Protein AF-H2Y756-F1 (afdb_monomer_lite)

InterPro domains:
  IPR029045 ClpP/crotonase-like domain superfamily [SSF52096] (25-94)
  IPR045004 Enoyl-CoA hydratase/isomerase domain [PF16113] (36-93)
  IPR051053 Enoyl-CoA hydratase/isomerase and chromodomain-containing protein [PTHR43684] (32-90)

Sequence (106 aa):
MIHPEGFKGFSSNRVESVLHELPGGSVDLKLADETAHILLNNPSKKNAVTGAMMLELRRCVMEISKWEGKAVVLSGAGGTFCAGSDLNAVRKFGDPQEGLHVCMYM

Organism: Ciona savignyi (NCBI:txid51511)

Secondary structure (DSSP, 8-state):
---GGGSTT--HHHHHHHHHTS---EEEEEEETTEEEEEEE-GGGTT-B-HHHHHHHHHHHHHHTTS--SEEEEEEGGG----SB-HHHHHHT-SHHHHHHHHHH-

Foldseek 3Di:
DPQQVPDPPADLVVLLVLLVVWDAWEWDWDDDDQEIEIEQGHVVQLSAQGSRHLVRVVVNVVVVVPDRHDYYHQAYPPPHRYPYHDVVSCVSQVDPVSVVSSVNND

pLDDT: mean 91.79, std 10.58, range [50.94, 98.88]

Structure (mmCIF, N/CA/C/O backbone):
data_AF-H2Y756-F1
#
_entry.id   AF-H2Y756-F1
#
loop_
_atom_site.gro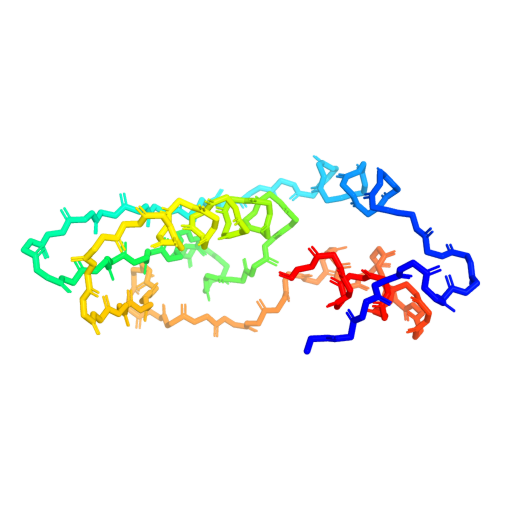up_PDB
_atom_site.id
_atom_site.type_symbol
_atom_site.label_atom_id
_atom_site.label_alt_id
_atom_site.label_comp_id
_atom_site.label_asym_id
_atom_site.label_entity_id
_atom_site.label_seq_id
_atom_site.pdbx_PDB_ins_code
_atom_site.Cartn_x
_atom_site.Cartn_y
_atom_site.Cartn_z
_atom_site.occupancy
_atom_site.B_iso_or_equiv
_atom_site.auth_seq_id
_atom_site.auth_comp_id
_atom_site.auth_asym_id
_atom_site.auth_atom_id
_atom_site.pdbx_PDB_model_num
ATOM 1 N N . MET A 1 1 ? -0.293 -18.522 8.060 1.00 50.94 1 MET A N 1
ATOM 2 C CA . MET A 1 1 ? 0.735 -17.595 7.547 1.00 50.94 1 MET A CA 1
ATOM 3 C C . MET A 1 1 ? 1.877 -18.453 7.031 1.00 50.94 1 MET A C 1
ATOM 5 O O . MET A 1 1 ? 2.291 -19.352 7.751 1.00 50.94 1 MET A O 1
ATOM 9 N N . ILE A 1 2 ? 2.291 -18.292 5.774 1.00 56.06 2 ILE A N 1
ATOM 10 C CA . ILE A 1 2 ? 3.453 -19.019 5.244 1.00 56.06 2 ILE A CA 1
ATOM 11 C C . ILE A 1 2 ? 4.677 -18.409 5.930 1.00 56.06 2 ILE A C 1
ATOM 13 O O . ILE A 1 2 ? 4.898 -17.211 5.802 1.00 56.06 2 ILE A O 1
ATOM 17 N N . HIS A 1 3 ? 5.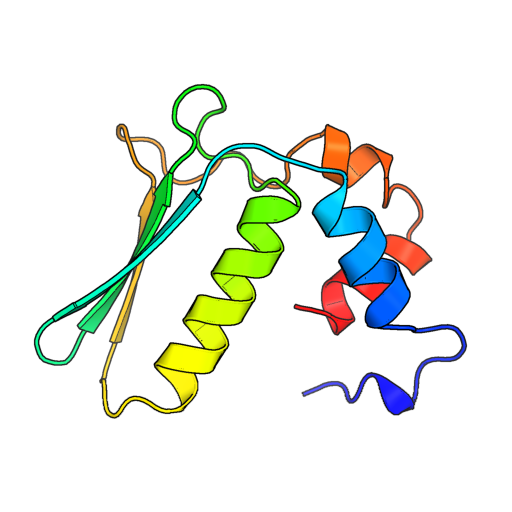419 -19.194 6.711 1.00 55.62 3 HIS A N 1
ATOM 18 C CA . HIS A 1 3 ? 6.635 -18.704 7.358 1.00 55.62 3 HIS A CA 1
ATOM 19 C C . HIS A 1 3 ? 7.751 -18.569 6.303 1.00 55.62 3 HIS A C 1
ATOM 21 O O . HIS A 1 3 ? 8.116 -19.583 5.700 1.00 55.62 3 HIS A O 1
ATOM 27 N N . PRO A 1 4 ? 8.302 -17.360 6.068 1.00 60.91 4 PRO A N 1
ATOM 28 C CA . PRO A 1 4 ? 9.283 -17.114 5.001 1.00 60.91 4 PRO A CA 1
ATOM 29 C C . PRO A 1 4 ? 10.592 -17.893 5.182 1.00 60.91 4 PRO A C 1
ATOM 31 O O . PRO A 1 4 ? 11.261 -18.237 4.212 1.00 60.91 4 PRO A O 1
ATOM 34 N N . GLU A 1 5 ? 10.915 -18.216 6.437 1.00 59.41 5 GLU A N 1
ATOM 35 C CA . GLU A 1 5 ? 12.122 -18.916 6.901 1.00 59.41 5 GLU A CA 1
ATOM 36 C C . GLU A 1 5 ? 12.348 -20.280 6.207 1.00 59.41 5 GLU A C 1
ATOM 38 O O . GLU A 1 5 ? 13.460 -20.800 6.190 1.00 59.41 5 GLU A O 1
ATOM 43 N N . GLY A 1 6 ? 11.289 -20.886 5.648 1.00 58.34 6 GLY A N 1
ATOM 44 C CA . GLY A 1 6 ? 11.341 -22.188 4.975 1.00 58.34 6 GLY A CA 1
ATOM 45 C C . GLY A 1 6 ? 11.668 -22.135 3.478 1.00 58.34 6 GLY A C 1
ATOM 46 O O . GLY A 1 6 ? 11.873 -23.188 2.871 1.00 58.34 6 GLY A O 1
ATOM 47 N N . PHE A 1 7 ? 11.713 -20.947 2.862 1.00 66.06 7 PHE A N 1
ATOM 48 C CA . PHE A 1 7 ? 11.966 -20.801 1.428 1.00 66.06 7 PHE A CA 1
ATOM 49 C C . PHE A 1 7 ? 13.433 -20.495 1.132 1.00 66.06 7 PHE A C 1
ATOM 51 O O . PHE A 1 7 ? 13.984 -19.451 1.482 1.00 66.06 7 PHE A O 1
ATOM 58 N N . LYS A 1 8 ? 14.079 -21.434 0.439 1.00 69.62 8 LYS A N 1
ATOM 59 C CA . LYS A 1 8 ? 15.485 -21.337 0.050 1.00 69.62 8 LYS A CA 1
ATOM 60 C C . LYS A 1 8 ? 15.717 -20.098 -0.826 1.00 69.62 8 LYS A C 1
ATOM 62 O O . LYS A 1 8 ? 15.210 -20.040 -1.939 1.00 69.62 8 LYS A O 1
ATOM 67 N N . GLY A 1 9 ? 16.541 -19.164 -0.347 1.00 71.06 9 GLY A N 1
ATOM 68 C CA . GLY A 1 9 ? 16.951 -17.965 -1.093 1.00 71.06 9 GLY A CA 1
ATOM 69 C C . GLY A 1 9 ? 16.186 -16.683 -0.750 1.00 71.06 9 GLY A C 1
ATOM 70 O O . GLY A 1 9 ? 16.568 -15.620 -1.240 1.00 71.06 9 GLY A O 1
ATOM 71 N N . PHE A 1 10 ? 15.173 -16.753 0.120 1.00 78.94 10 PHE A N 1
ATOM 72 C CA . PHE A 1 10 ? 14.465 -15.566 0.588 1.00 78.94 10 PHE A CA 1
ATOM 73 C C . PHE A 1 10 ? 15.350 -14.700 1.502 1.00 78.94 10 PHE A C 1
ATOM 75 O O . PHE A 1 10 ? 16.049 -15.202 2.382 1.00 78.94 10 PHE A O 1
ATOM 82 N N . SER A 1 11 ? 15.305 -13.381 1.301 1.00 81.94 11 SER A N 1
ATOM 83 C CA . SER A 1 11 ? 15.956 -12.391 2.163 1.00 81.94 11 SER A CA 1
ATOM 84 C C . SER A 1 11 ? 15.137 -11.103 2.195 1.00 81.94 11 SER A C 1
ATOM 86 O O . SER A 1 11 ? 15.102 -10.365 1.207 1.00 81.94 11 SER A O 1
ATOM 88 N N . SER A 1 12 ? 14.518 -10.805 3.343 1.00 83.56 12 SER A N 1
ATOM 89 C CA . SER A 1 12 ? 13.758 -9.563 3.553 1.00 83.56 12 SER A CA 1
ATOM 90 C C . SER A 1 12 ? 14.607 -8.320 3.279 1.00 83.56 12 SER A C 1
ATOM 92 O O . SER A 1 12 ? 14.150 -7.408 2.600 1.00 83.56 12 SER A O 1
ATOM 94 N N . ASN A 1 13 ? 15.873 -8.324 3.711 1.00 87.81 13 ASN A N 1
ATOM 95 C CA . ASN A 1 13 ? 16.793 -7.197 3.520 1.00 87.81 13 ASN A CA 1
ATOM 96 C C . ASN A 1 13 ? 17.006 -6.867 2.035 1.00 87.81 13 ASN A C 1
ATOM 98 O O . ASN A 1 13 ? 17.148 -5.703 1.665 1.00 87.81 13 ASN A O 1
ATOM 102 N N . ARG A 1 14 ? 17.030 -7.889 1.167 1.00 87.94 14 ARG A N 1
ATOM 103 C CA . ARG A 1 14 ? 17.168 -7.680 -0.277 1.00 87.94 14 ARG A CA 1
ATOM 104 C C . ARG A 1 14 ? 15.915 -7.037 -0.862 1.00 87.94 14 ARG A C 1
ATOM 106 O O . ARG A 1 14 ? 16.042 -6.096 -1.640 1.00 87.94 14 ARG A O 1
ATOM 113 N N . VAL A 1 15 ? 14.731 -7.522 -0.483 1.00 91.88 15 VAL A N 1
ATOM 114 C CA . VAL A 1 15 ? 13.457 -6.942 -0.935 1.00 91.88 15 VAL A CA 1
ATOM 115 C C . VAL A 1 15 ? 13.365 -5.481 -0.494 1.00 91.88 15 VAL A C 1
ATOM 117 O O . VAL A 1 15 ? 13.145 -4.615 -1.335 1.00 91.88 15 VAL A O 1
ATOM 120 N N . GLU A 1 16 ? 13.636 -5.189 0.780 1.00 93.62 16 GLU A N 1
ATOM 121 C CA . GLU A 1 16 ? 13.648 -3.820 1.317 1.00 93.62 16 GLU A CA 1
ATOM 122 C C . GLU A 1 16 ? 14.590 -2.901 0.544 1.00 93.62 16 GLU A C 1
ATOM 124 O O . GLU A 1 16 ? 14.179 -1.824 0.112 1.00 93.62 16 GLU A O 1
ATOM 129 N N . SER A 1 17 ? 15.828 -3.346 0.303 1.00 93.06 17 SER A N 1
ATOM 130 C CA . SER A 1 17 ? 16.811 -2.575 -0.461 1.00 93.06 17 SER A CA 1
ATOM 131 C C . SER A 1 17 ? 16.295 -2.203 -1.852 1.00 93.06 17 SER A C 1
ATOM 133 O O . SER A 1 17 ? 16.470 -1.064 -2.275 1.00 93.06 17 SER A O 1
ATOM 135 N N . VAL A 1 18 ? 15.639 -3.129 -2.559 1.00 92.88 18 VAL A N 1
ATOM 136 C CA . VAL A 1 18 ? 15.081 -2.857 -3.894 1.00 92.88 18 VAL A CA 1
ATOM 137 C C . VAL A 1 18 ? 13.869 -1.926 -3.813 1.00 92.88 18 VAL A C 1
ATOM 139 O O . VAL A 1 18 ? 13.731 -1.029 -4.643 1.00 92.88 18 VAL A O 1
ATOM 142 N N . LEU A 1 19 ? 12.991 -2.099 -2.821 1.00 95.25 19 LEU A N 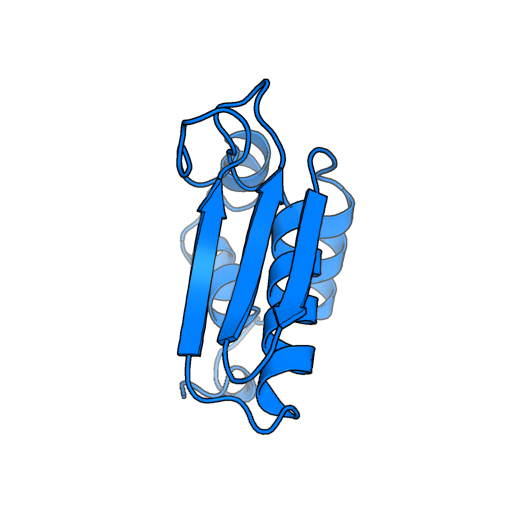1
ATOM 143 C CA . LEU A 1 19 ? 11.817 -1.238 -2.641 1.00 95.25 19 LEU A CA 1
ATOM 144 C C . LEU A 1 19 ? 12.208 0.214 -2.327 1.00 95.25 19 LEU A C 1
ATOM 146 O O . LEU A 1 19 ? 11.565 1.135 -2.832 1.00 95.25 19 LEU A O 1
ATOM 150 N N . HIS A 1 20 ? 13.289 0.428 -1.571 1.00 94.88 20 HIS A N 1
ATOM 151 C CA . HIS A 1 20 ? 13.831 1.762 -1.295 1.00 94.88 20 HIS A CA 1
ATOM 152 C C . HIS A 1 20 ? 14.327 2.500 -2.552 1.00 94.88 20 HIS A C 1
ATOM 154 O O . HIS A 1 20 ? 14.301 3.729 -2.582 1.00 94.88 20 HIS A O 1
ATOM 160 N N . GLU A 1 21 ? 14.723 1.785 -3.610 1.00 95.25 21 GLU A N 1
ATOM 161 C CA . GLU A 1 21 ? 15.124 2.380 -4.897 1.00 95.25 21 GLU A CA 1
ATOM 162 C C . GLU A 1 21 ? 13.934 2.833 -5.765 1.00 95.25 21 GLU A C 1
ATOM 164 O O . GLU A 1 21 ? 14.134 3.402 -6.840 1.00 95.25 21 GLU A O 1
ATOM 169 N N . LEU A 1 22 ? 12.694 2.562 -5.345 1.00 95.62 22 LEU A N 1
ATOM 170 C CA . LEU A 1 22 ? 11.479 2.763 -6.139 1.00 95.62 22 LEU A CA 1
ATOM 171 C C . LEU A 1 22 ? 10.568 3.828 -5.496 1.00 95.62 22 LEU A C 1
ATOM 173 O O . LEU A 1 22 ? 9.564 3.479 -4.864 1.00 95.62 22 LEU A O 1
ATOM 177 N N . PRO A 1 23 ? 10.894 5.127 -5.653 1.00 96.25 23 PRO A N 1
ATOM 178 C CA . PRO A 1 23 ? 10.210 6.218 -4.965 1.00 96.25 23 PRO A CA 1
ATOM 179 C C . PRO A 1 23 ? 8.841 6.558 -5.571 1.00 96.25 23 PRO A C 1
ATOM 181 O O . PRO A 1 23 ? 8.496 6.159 -6.687 1.00 96.25 23 PRO A O 1
ATOM 184 N N . GLY A 1 24 ? 8.105 7.412 -4.857 1.00 97.12 24 GLY A N 1
ATOM 185 C CA . GLY A 1 24 ? 6.919 8.113 -5.348 1.00 97.12 24 GLY A CA 1
ATOM 186 C C . GLY A 1 24 ? 5.639 7.712 -4.625 1.00 97.12 24 GLY A C 1
ATOM 187 O O . GLY A 1 24 ? 5.460 6.552 -4.274 1.00 97.12 24 GLY A O 1
ATOM 188 N N . GLY A 1 25 ? 4.737 8.678 -4.455 1.00 97.88 25 GLY A N 1
ATOM 189 C CA . GLY A 1 25 ? 3.515 8.502 -3.673 1.00 97.88 25 GLY A CA 1
ATOM 190 C C . GLY A 1 25 ? 3.758 8.376 -2.168 1.00 97.88 25 GLY A C 1
ATOM 191 O O . GLY A 1 25 ? 4.903 8.392 -1.718 1.00 97.88 25 GLY A O 1
ATOM 192 N N . SER A 1 26 ? 2.667 8.251 -1.416 1.00 98.50 26 SER A N 1
ATOM 193 C CA . SER A 1 26 ? 2.660 7.943 0.016 1.00 98.50 26 SER A CA 1
ATOM 194 C C . SER A 1 26 ? 1.472 7.053 0.393 1.00 98.50 26 SER A C 1
ATOM 196 O O . SER A 1 26 ? 0.534 6.860 -0.392 1.00 98.50 26 SER A O 1
ATOM 198 N N . VAL A 1 27 ? 1.519 6.494 1.598 1.00 98.75 27 VAL A N 1
ATOM 199 C CA . VAL A 1 27 ? 0.433 5.777 2.260 1.00 98.75 27 VAL A CA 1
ATOM 200 C C . VAL A 1 27 ? 0.178 6.422 3.616 1.00 98.75 27 VAL A C 1
ATOM 202 O O . VAL A 1 27 ? 0.977 6.303 4.546 1.00 98.75 27 VAL A O 1
ATOM 205 N N . ASP A 1 28 ? -0.969 7.084 3.733 1.00 98.50 28 ASP A N 1
ATOM 206 C CA . ASP A 1 28 ? -1.344 7.798 4.948 1.00 98.50 28 ASP A CA 1
ATOM 207 C C . ASP A 1 28 ? -2.213 6.893 5.834 1.00 98.50 28 ASP A C 1
ATOM 209 O O . ASP A 1 28 ? -3.156 6.262 5.350 1.00 98.50 28 ASP A O 1
ATOM 213 N N . LEU A 1 29 ? -1.921 6.846 7.137 1.00 98.62 29 LEU A N 1
ATOM 214 C CA . LEU A 1 29 ? -2.723 6.139 8.139 1.00 98.62 29 LEU A CA 1
ATOM 215 C C . LEU A 1 29 ? -3.396 7.143 9.074 1.00 98.62 29 LEU A C 1
ATOM 217 O O . LEU A 1 29 ? -2.731 7.971 9.694 1.00 98.6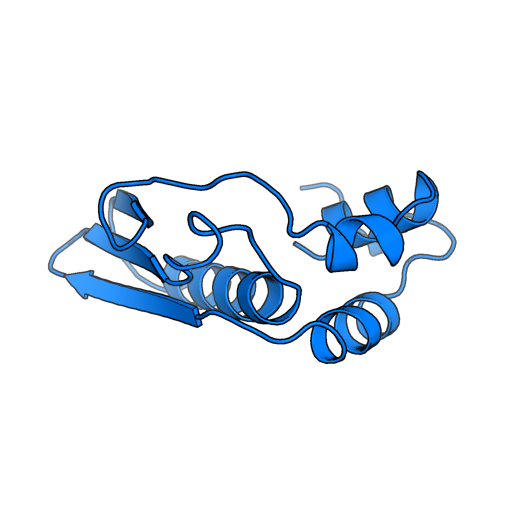2 29 LEU A O 1
ATOM 221 N N . LYS A 1 30 ? -4.715 7.024 9.224 1.00 98.31 30 LYS A N 1
ATOM 222 C CA . LYS A 1 30 ? -5.497 7.743 10.231 1.00 98.31 30 LYS A CA 1
ATOM 223 C C . LYS A 1 30 ? -6.324 6.758 11.048 1.00 98.31 30 LYS A C 1
ATOM 225 O O . LYS A 1 30 ? -7.210 6.103 10.509 1.00 98.31 30 LYS A O 1
ATOM 230 N N . LEU A 1 31 ? -6.078 6.700 12.350 1.00 97.62 31 LEU A N 1
ATOM 231 C CA . LEU A 1 31 ? -6.919 5.965 13.296 1.00 97.62 31 LEU A CA 1
ATOM 232 C C . LEU A 1 31 ? -8.056 6.886 13.762 1.00 97.62 31 LEU A C 1
ATOM 234 O O . LEU A 1 31 ? -7.790 7.991 14.237 1.00 97.62 31 LEU A O 1
ATOM 238 N N . ALA A 1 32 ? -9.310 6.472 13.577 1.00 94.00 32 ALA A N 1
ATOM 239 C CA . ALA A 1 32 ? -10.489 7.237 13.977 1.00 94.00 32 ALA A CA 1
ATOM 240 C C . ALA A 1 32 ? -11.552 6.301 14.566 1.00 94.00 32 ALA A C 1
ATOM 242 O O . ALA A 1 32 ? -12.006 5.371 13.901 1.00 94.00 32 ALA A O 1
ATOM 243 N N . ASP A 1 33 ? -11.953 6.556 15.811 1.00 91.00 33 ASP A N 1
ATOM 244 C CA . ASP A 1 33 ? -12.873 5.702 16.568 1.00 91.00 33 ASP A CA 1
ATOM 245 C C . ASP A 1 33 ? -12.414 4.232 16.560 1.00 91.00 33 ASP A C 1
ATOM 247 O O . ASP A 1 33 ? -11.322 3.923 17.026 1.00 91.00 33 ASP A O 1
ATOM 251 N N . GLU A 1 34 ? -13.222 3.330 15.999 1.00 96.50 34 GLU A N 1
ATOM 252 C CA . GLU A 1 34 ? -12.917 1.902 15.853 1.00 96.50 34 GLU A CA 1
ATOM 253 C C . GLU A 1 34 ? -12.506 1.531 14.412 1.00 96.50 34 GLU A C 1
ATOM 255 O O . GLU A 1 34 ? -12.441 0.349 14.070 1.00 96.50 34 GLU A O 1
ATOM 260 N N . THR A 1 35 ? -12.235 2.521 13.548 1.00 98.19 35 THR A N 1
ATOM 261 C CA . THR A 1 35 ? -11.841 2.317 12.141 1.00 98.19 35 THR A CA 1
ATOM 262 C C . THR A 1 35 ? -10.478 2.938 11.797 1.00 98.19 35 THR A C 1
ATOM 264 O O . THR A 1 35 ? -10.236 4.128 11.988 1.00 98.19 35 THR A O 1
ATOM 267 N N . ALA A 1 36 ? -9.569 2.137 11.237 1.00 98.50 36 ALA A N 1
ATOM 268 C CA . ALA A 1 36 ? -8.332 2.628 10.634 1.00 98.50 36 ALA A CA 1
ATOM 269 C C . ALA A 1 36 ? -8.576 2.983 9.166 1.00 98.50 36 ALA A C 1
ATOM 271 O O . ALA A 1 36 ? -9.083 2.170 8.398 1.00 98.50 36 ALA A O 1
ATOM 272 N N . HIS A 1 37 ? -8.174 4.175 8.752 1.00 98.56 37 HIS A N 1
ATOM 273 C CA . HIS A 1 37 ? -8.242 4.626 7.370 1.00 98.56 37 HIS A CA 1
ATOM 274 C C . HIS A 1 37 ? -6.839 4.636 6.772 1.00 98.56 37 HIS A C 1
ATOM 276 O O . HIS A 1 37 ? -5.985 5.402 7.215 1.00 98.56 37 HIS A O 1
ATOM 282 N N . ILE A 1 38 ? -6.622 3.803 5.759 1.00 98.69 38 ILE A N 1
ATOM 283 C CA . ILE A 1 38 ? -5.422 3.814 4.926 1.00 98.69 38 ILE A CA 1
ATOM 284 C C . ILE A 1 38 ? -5.767 4.515 3.610 1.00 98.69 38 ILE A C 1
ATOM 286 O O . ILE A 1 38 ? -6.708 4.120 2.911 1.00 98.69 38 ILE A O 1
ATOM 290 N N . LEU A 1 39 ? -5.000 5.543 3.257 1.00 98.75 39 LEU A N 1
ATOM 291 C CA . LEU A 1 39 ? -5.128 6.269 1.997 1.00 98.75 39 LEU A CA 1
ATOM 292 C C . LEU A 1 39 ? -3.895 6.025 1.125 1.00 98.75 39 LEU A C 1
ATOM 294 O O . LEU A 1 39 ? -2.787 6.402 1.491 1.00 98.75 39 LEU A O 1
ATOM 298 N N . LEU A 1 40 ? -4.093 5.435 -0.053 1.00 98.88 40 LEU A N 1
ATOM 299 C CA . LEU A 1 40 ? -3.078 5.369 -1.102 1.00 98.88 40 LEU A CA 1
ATOM 300 C C . LEU A 1 40 ? -3.031 6.714 -1.831 1.00 98.88 40 LEU A C 1
ATOM 302 O O . LEU A 1 40 ? -4.031 7.129 -2.423 1.00 98.88 40 LEU A O 1
ATOM 306 N N . ASN A 1 41 ? -1.883 7.384 -1.816 1.00 98.62 41 ASN A N 1
ATOM 307 C CA . ASN A 1 41 ? -1.749 8.745 -2.318 1.00 98.62 41 ASN A CA 1
ATOM 308 C C . ASN A 1 41 ? -0.665 8.841 -3.399 1.00 98.62 41 ASN A C 1
ATOM 310 O O . ASN A 1 41 ? 0.499 9.137 -3.145 1.00 98.62 41 ASN A O 1
ATOM 314 N N . ASN A 1 42 ? -1.062 8.569 -4.640 1.00 98.31 42 ASN A N 1
ATOM 315 C CA . ASN A 1 42 ? -0.254 8.789 -5.837 1.00 98.31 42 ASN A CA 1
ATOM 316 C C . ASN A 1 42 ? -1.162 9.096 -7.051 1.00 98.31 42 ASN A C 1
ATOM 318 O O . ASN A 1 42 ? -1.165 8.355 -8.044 1.00 98.31 42 ASN A O 1
ATOM 322 N N . PRO A 1 43 ? -1.992 10.157 -6.985 1.00 97.94 43 PRO A N 1
ATOM 323 C CA . PRO A 1 43 ? -3.072 10.384 -7.947 1.00 97.94 43 PRO A CA 1
ATOM 324 C C . PRO A 1 43 ? -2.573 10.588 -9.384 1.00 97.94 43 PRO A C 1
ATOM 326 O O . PRO A 1 43 ? -3.236 10.158 -10.327 1.00 97.94 43 PRO A O 1
ATOM 329 N N . SER A 1 44 ? -1.372 11.151 -9.569 1.00 97.25 44 SER A N 1
ATOM 330 C CA . SER A 1 44 ? -0.744 11.324 -10.892 1.00 97.25 44 SER A CA 1
ATOM 331 C C . SER A 1 44 ? -0.501 10.000 -11.626 1.00 97.25 44 SER A C 1
ATOM 333 O O . SER A 1 44 ? -0.448 9.976 -12.855 1.00 97.25 44 SER A O 1
ATOM 335 N N . LYS A 1 45 ? -0.410 8.888 -10.887 1.00 97.56 45 LYS A N 1
ATOM 336 C CA . LYS A 1 45 ? -0.286 7.522 -11.406 1.00 97.56 45 LYS A CA 1
ATOM 337 C C . LYS A 1 45 ? -1.486 6.643 -11.049 1.00 97.56 45 LYS A C 1
ATOM 339 O O . LYS A 1 45 ? -1.342 5.426 -10.957 1.00 97.56 45 LYS A O 1
ATOM 344 N N . LYS A 1 46 ? -2.671 7.229 -10.826 1.00 98.19 46 LYS A N 1
ATOM 345 C CA . LYS A 1 46 ? -3.889 6.485 -10.440 1.00 98.19 46 LYS A CA 1
ATOM 346 C C . LYS A 1 46 ? -3.667 5.585 -9.212 1.00 98.19 46 LYS A C 1
ATOM 348 O O . LYS A 1 46 ? -4.171 4.465 -9.150 1.00 98.19 46 LYS A O 1
ATOM 353 N N . ASN A 1 47 ? -2.875 6.073 -8.258 1.00 98.50 47 ASN A N 1
ATOM 354 C CA . ASN A 1 47 ? -2.489 5.377 -7.031 1.00 98.50 47 ASN A CA 1
ATOM 355 C C . ASN A 1 47 ? -1.759 4.042 -7.256 1.00 98.50 47 ASN A C 1
ATOM 357 O O . ASN A 1 47 ? -1.872 3.142 -6.431 1.00 98.50 47 ASN A O 1
ATOM 361 N N . ALA A 1 48 ? -1.012 3.902 -8.360 1.00 98.44 48 ALA A N 1
ATOM 362 C CA . ALA A 1 48 ? -0.135 2.750 -8.561 1.00 98.44 48 ALA A CA 1
ATOM 363 C C . ALA A 1 48 ? 0.886 2.632 -7.415 1.00 98.44 48 ALA A C 1
ATOM 365 O O . ALA A 1 48 ? 1.543 3.616 -7.057 1.00 98.44 48 ALA A O 1
ATOM 366 N N . VAL A 1 49 ? 1.009 1.425 -6.857 1.00 98.00 49 VAL A N 1
ATOM 367 C CA . VAL A 1 49 ? 1.802 1.149 -5.652 1.00 98.00 49 VAL A CA 1
ATOM 368 C C . VAL A 1 49 ? 3.279 1.035 -6.021 1.00 98.00 49 VAL A C 1
ATOM 370 O O . VAL A 1 49 ? 3.702 0.074 -6.668 1.00 98.00 49 VAL A O 1
ATOM 373 N N . THR A 1 50 ? 4.060 2.037 -5.624 1.00 97.69 50 THR A N 1
ATOM 374 C CA . THR A 1 50 ? 5.525 2.070 -5.753 1.00 97.69 50 THR A CA 1
ATOM 375 C C . THR A 1 50 ? 6.196 1.241 -4.653 1.00 97.69 50 THR A C 1
ATOM 377 O O . THR A 1 50 ? 5.533 0.793 -3.717 1.00 97.69 50 THR A O 1
ATOM 380 N N . GLY A 1 51 ? 7.519 1.058 -4.722 1.00 96.88 51 GLY A N 1
ATOM 381 C CA . GLY A 1 51 ? 8.243 0.375 -3.646 1.00 96.88 51 GLY A CA 1
ATOM 382 C C . GLY A 1 51 ? 8.204 1.148 -2.325 1.00 96.88 51 GLY A C 1
ATOM 383 O O . GLY A 1 51 ? 7.959 0.546 -1.282 1.00 96.88 51 GLY A O 1
ATOM 384 N N . ALA A 1 52 ? 8.313 2.479 -2.373 1.00 97.69 52 ALA A N 1
ATOM 385 C CA . ALA A 1 52 ? 8.115 3.337 -1.203 1.00 97.69 52 ALA A CA 1
ATOM 386 C C . ALA A 1 52 ? 6.732 3.124 -0.559 1.00 97.69 52 ALA A C 1
ATOM 388 O O . ALA A 1 52 ? 6.635 2.910 0.649 1.00 97.69 52 ALA A O 1
ATOM 389 N N . MET A 1 53 ? 5.669 3.077 -1.367 1.00 98.31 53 MET A N 1
ATOM 390 C CA . MET A 1 53 ? 4.317 2.823 -0.864 1.00 98.31 53 MET A CA 1
ATOM 391 C C . MET A 1 53 ? 4.148 1.406 -0.291 1.00 98.31 53 MET A C 1
ATOM 393 O O . MET A 1 53 ? 3.404 1.241 0.671 1.00 98.31 53 MET A O 1
ATOM 397 N N . MET A 1 54 ? 4.827 0.380 -0.826 1.00 97.75 54 MET A N 1
ATOM 398 C CA . MET A 1 54 ? 4.806 -0.974 -0.238 1.00 97.75 54 MET A CA 1
ATOM 399 C C . MET A 1 54 ? 5.385 -0.978 1.182 1.00 97.75 54 MET A C 1
ATOM 401 O O . MET A 1 54 ? 4.778 -1.542 2.093 1.00 97.75 54 MET A O 1
ATOM 405 N N . LEU A 1 55 ? 6.519 -0.301 1.387 1.00 97.44 55 LEU A N 1
ATOM 406 C CA . LEU A 1 55 ? 7.152 -0.173 2.703 1.00 97.44 55 LEU A CA 1
ATOM 407 C C . LEU A 1 55 ? 6.234 0.549 3.701 1.00 97.44 55 LEU A C 1
ATOM 409 O O . LEU A 1 55 ? 6.050 0.090 4.830 1.00 97.44 55 LEU A O 1
ATOM 413 N N . GLU A 1 56 ? 5.613 1.653 3.281 1.00 98.31 56 GLU A N 1
ATOM 414 C CA . GLU A 1 56 ? 4.691 2.410 4.131 1.00 98.31 56 GLU A CA 1
ATOM 415 C C . GLU A 1 56 ? 3.404 1.637 4.431 1.00 98.31 56 GLU A C 1
ATOM 417 O O . GLU A 1 56 ? 2.952 1.632 5.576 1.00 98.31 56 GLU A O 1
ATOM 422 N N . LEU A 1 57 ? 2.842 0.921 3.453 1.00 98.06 57 LEU A N 1
ATOM 423 C CA . LEU A 1 57 ? 1.667 0.077 3.662 1.00 98.06 57 LEU A CA 1
ATOM 424 C C . LEU A 1 57 ? 1.956 -1.033 4.677 1.00 98.06 57 LEU A C 1
ATOM 426 O O . LEU A 1 57 ? 1.169 -1.234 5.604 1.00 98.06 57 LEU A O 1
ATOM 430 N N . ARG A 1 58 ? 3.108 -1.704 4.558 1.00 97.25 58 ARG A N 1
ATOM 431 C CA . ARG A 1 58 ? 3.554 -2.708 5.531 1.00 97.25 58 ARG A CA 1
ATOM 432 C C . ARG A 1 58 ? 3.690 -2.104 6.929 1.00 97.25 58 ARG A C 1
ATOM 434 O O . ARG A 1 58 ? 3.206 -2.687 7.898 1.00 97.25 58 ARG A O 1
ATOM 441 N N . ARG A 1 59 ? 4.285 -0.910 7.044 1.00 97.69 59 ARG A N 1
ATOM 442 C CA . ARG A 1 59 ? 4.369 -0.164 8.311 1.00 97.69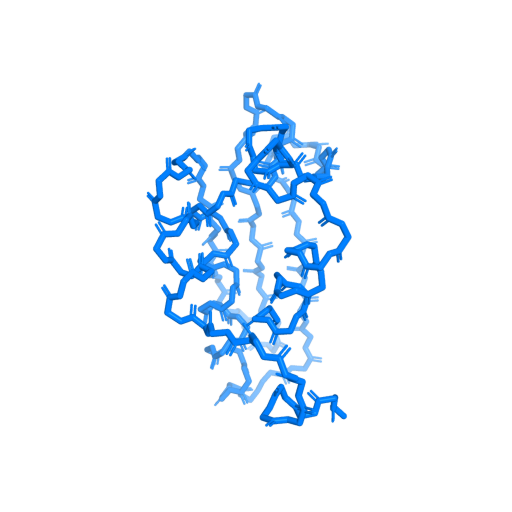 59 ARG A CA 1
ATOM 443 C C . ARG A 1 59 ? 2.979 0.107 8.897 1.00 97.69 59 ARG A C 1
ATOM 445 O O . ARG A 1 59 ? 2.778 -0.145 10.081 1.00 97.69 59 ARG A O 1
ATOM 452 N N . CYS A 1 60 ? 2.024 0.559 8.082 1.00 98.12 60 CYS A N 1
ATOM 453 C CA . CYS A 1 60 ? 0.650 0.823 8.517 1.00 98.12 60 CYS A CA 1
ATOM 454 C C . CYS A 1 60 ? -0.039 -0.448 9.029 1.00 98.12 60 CYS A C 1
ATOM 456 O O . CYS A 1 60 ? -0.653 -0.423 10.090 1.00 98.12 60 CYS A O 1
ATOM 458 N N . VAL A 1 61 ? 0.102 -1.577 8.328 1.00 96.81 61 VAL A N 1
ATOM 459 C CA . VAL A 1 61 ? -0.462 -2.868 8.763 1.00 96.81 61 VAL A CA 1
ATOM 460 C C . VAL A 1 61 ? 0.163 -3.335 10.084 1.00 96.81 61 VAL A C 1
ATOM 462 O O . VAL A 1 61 ? -0.551 -3.808 10.966 1.00 96.81 61 VAL A O 1
ATOM 465 N N . MET A 1 62 ? 1.475 -3.155 10.262 1.00 96.50 62 MET A N 1
ATOM 466 C CA . MET A 1 62 ? 2.172 -3.475 11.517 1.00 96.50 62 MET A CA 1
ATOM 467 C C . MET A 1 62 ? 1.787 -2.563 12.690 1.00 96.50 62 MET A C 1
ATOM 469 O O . MET A 1 62 ? 1.936 -2.957 13.847 1.00 96.50 62 MET A O 1
ATOM 473 N N . GLU A 1 63 ? 1.349 -1.340 12.407 1.00 97.25 63 GLU A N 1
ATOM 474 C CA . GLU A 1 63 ? 0.819 -0.408 13.402 1.00 97.25 63 GLU A CA 1
ATOM 475 C C . GLU A 1 63 ? -0.616 -0.792 13.786 1.00 97.25 63 GLU A C 1
ATOM 477 O O . GLU A 1 63 ? -0.918 -0.950 14.968 1.00 97.25 63 GLU A O 1
ATOM 482 N N . ILE A 1 64 ? -1.465 -1.057 12.788 1.00 97.38 64 ILE A N 1
ATOM 483 C CA . ILE A 1 64 ? -2.856 -1.494 12.973 1.00 97.38 64 ILE A CA 1
ATOM 484 C C . ILE A 1 64 ? -2.934 -2.825 13.727 1.00 97.38 64 ILE A C 1
ATOM 486 O O . ILE A 1 64 ? -3.822 -2.995 14.553 1.00 97.38 64 ILE A O 1
ATOM 490 N N . SER A 1 65 ? -2.007 -3.762 13.503 1.00 95.75 65 SER A N 1
ATOM 491 C CA . SER A 1 65 ? -2.023 -5.068 14.185 1.00 95.75 65 SER A CA 1
ATOM 492 C C . SER A 1 65 ? -1.829 -4.988 15.703 1.00 95.75 65 SER A C 1
ATOM 494 O O . SER A 1 65 ? -2.110 -5.956 16.407 1.00 95.75 65 SER A O 1
ATOM 496 N N . LYS A 1 66 ? -1.359 -3.844 16.211 1.00 96.06 66 LYS A N 1
ATOM 497 C CA . LYS A 1 66 ? -1.180 -3.557 17.642 1.00 96.06 66 LYS A CA 1
ATOM 498 C C . LYS A 1 66 ? -2.287 -2.663 18.204 1.00 96.06 66 LYS A C 1
ATOM 500 O O . LYS A 1 66 ? -2.255 -2.334 19.386 1.00 96.06 66 LYS A O 1
ATOM 505 N N . TRP A 1 67 ? -3.212 -2.223 17.358 1.00 96.25 67 TRP A N 1
ATOM 506 C CA . TRP A 1 67 ? -4.265 -1.281 17.698 1.00 96.25 67 TRP A CA 1
ATOM 507 C C . TRP A 1 67 ? -5.602 -2.005 17.898 1.00 96.25 67 TRP A C 1
ATOM 509 O O . TRP A 1 67 ? -5.962 -2.895 17.131 1.00 96.25 67 TRP A O 1
ATOM 519 N N . GLU A 1 68 ? -6.361 -1.610 18.921 1.00 95.31 68 GLU A N 1
ATOM 520 C CA . GLU A 1 68 ? -7.638 -2.238 19.296 1.00 95.31 68 GLU A CA 1
ATOM 521 C C . GLU A 1 68 ? -8.829 -1.655 18.510 1.00 95.31 68 GLU A C 1
ATOM 523 O O . GLU A 1 68 ? -9.785 -1.130 19.076 1.00 95.31 68 GLU A O 1
ATOM 528 N N . GLY A 1 69 ? -8.754 -1.719 17.180 1.00 95.44 69 GLY A N 1
ATOM 529 C CA . GLY A 1 69 ? -9.838 -1.322 16.278 1.00 95.44 69 GLY A CA 1
ATOM 530 C C . GLY A 1 69 ? -10.706 -2.489 15.806 1.00 95.44 69 GLY A C 1
ATOM 531 O O . GLY A 1 69 ? -10.392 -3.659 16.021 1.00 95.44 69 GLY A O 1
ATOM 532 N N . LYS A 1 70 ? -11.798 -2.174 15.102 1.00 97.06 70 LYS A N 1
ATOM 533 C CA . LYS A 1 70 ? -12.737 -3.161 14.541 1.00 97.06 70 LYS A CA 1
ATOM 534 C C . LYS A 1 70 ? -12.704 -3.256 13.021 1.00 97.06 70 LYS A C 1
ATOM 536 O O . LYS A 1 70 ? -13.080 -4.292 12.477 1.00 97.06 70 LYS A O 1
ATOM 541 N N . ALA A 1 71 ? -12.294 -2.195 12.330 1.00 97.88 71 ALA A N 1
ATOM 542 C CA . ALA A 1 71 ? -12.334 -2.145 10.874 1.00 97.88 71 ALA A CA 1
ATOM 543 C C . ALA A 1 71 ? -11.129 -1.415 10.272 1.00 97.88 71 ALA A C 1
ATOM 545 O O . ALA A 1 71 ? -10.534 -0.534 10.892 1.00 97.88 71 ALA A O 1
ATOM 546 N N . VAL A 1 72 ? -10.812 -1.760 9.023 1.00 98.31 72 VAL A N 1
ATOM 547 C CA . VAL A 1 72 ? -9.851 -1.038 8.185 1.00 98.31 72 VAL A CA 1
ATOM 548 C C . VAL A 1 72 ? -10.543 -0.641 6.886 1.00 98.31 72 VAL A C 1
ATOM 550 O O . VAL A 1 72 ? -11.113 -1.485 6.197 1.00 98.31 72 VAL A O 1
ATOM 553 N N . VAL A 1 73 ? -10.469 0.639 6.538 1.00 98.25 73 VAL A N 1
ATOM 554 C CA . VAL A 1 73 ? -10.904 1.184 5.252 1.00 98.25 73 VAL A CA 1
ATOM 555 C C . VAL A 1 73 ? -9.665 1.536 4.446 1.00 98.25 73 VAL A C 1
ATOM 557 O O . VAL A 1 73 ? -8.904 2.423 4.822 1.00 98.25 73 VAL A O 1
ATOM 560 N N . LEU A 1 74 ? -9.481 0.860 3.315 1.00 98.50 74 LEU A N 1
ATOM 561 C CA . LEU A 1 74 ? -8.450 1.184 2.335 1.00 98.50 74 LEU A CA 1
ATOM 562 C C . LEU A 1 74 ? -9.083 1.979 1.190 1.00 98.50 74 LEU A C 1
ATOM 564 O O . LEU A 1 74 ? -10.057 1.533 0.585 1.00 98.50 74 LEU A O 1
ATOM 568 N N . SER A 1 75 ? -8.536 3.152 0.883 1.00 98.50 75 SER A N 1
ATOM 569 C CA . SER A 1 75 ? -9.044 4.032 -0.176 1.00 98.50 75 SER A CA 1
ATOM 570 C C . SER A 1 75 ? -7.910 4.684 -0.968 1.00 98.50 75 SER A C 1
ATOM 572 O O . SER A 1 75 ? -6.751 4.612 -0.568 1.00 98.50 75 SER A O 1
ATOM 574 N N . GLY A 1 76 ? -8.236 5.296 -2.108 1.00 98.62 76 GLY A N 1
ATOM 575 C CA . GLY A 1 76 ? -7.272 5.988 -2.964 1.00 98.62 76 GLY A CA 1
ATOM 576 C C . GLY A 1 76 ? -7.581 7.476 -3.098 1.00 98.62 76 GLY A C 1
ATOM 577 O O . GLY A 1 76 ? -8.743 7.873 -3.224 1.00 98.62 76 GLY A O 1
ATOM 578 N N . ALA A 1 77 ? -6.540 8.307 -3.082 1.00 98.56 77 ALA A N 1
ATOM 579 C CA . ALA A 1 77 ? -6.653 9.747 -3.262 1.00 98.56 77 ALA A CA 1
ATOM 580 C C . ALA A 1 77 ? -7.118 10.104 -4.685 1.00 98.56 77 ALA A C 1
ATOM 582 O O . ALA A 1 77 ? -6.814 9.411 -5.657 1.00 98.56 77 ALA A O 1
ATOM 583 N N . GLY A 1 78 ? -7.839 11.218 -4.828 1.00 96.75 78 GLY A N 1
ATOM 584 C CA . GLY A 1 78 ? -8.209 11.747 -6.146 1.00 96.75 78 GLY A CA 1
ATOM 585 C C . GLY A 1 78 ? -9.241 10.913 -6.919 1.00 96.75 78 GLY A C 1
ATOM 586 O O . GLY A 1 78 ? -9.285 10.985 -8.143 1.00 96.75 78 GLY A O 1
ATOM 587 N N . GLY A 1 79 ? -10.066 10.115 -6.231 1.00 94.38 79 GLY A N 1
ATOM 588 C CA . GLY A 1 79 ? -11.243 9.457 -6.819 1.00 94.38 79 GLY A CA 1
ATOM 589 C C . GLY A 1 79 ? -10.969 8.177 -7.617 1.00 94.38 79 GLY A C 1
ATOM 590 O O . GLY A 1 79 ? -11.901 7.575 -8.139 1.00 94.38 79 GLY A O 1
ATOM 591 N N . THR A 1 80 ? -9.717 7.726 -7.695 1.00 97.81 80 THR A N 1
ATOM 592 C CA . THR A 1 80 ? -9.360 6.395 -8.210 1.00 97.81 80 THR A CA 1
ATOM 593 C C . THR A 1 80 ? -8.844 5.549 -7.058 1.00 97.81 80 THR A C 1
ATOM 595 O O . THR A 1 80 ? -8.061 6.043 -6.261 1.00 97.81 80 THR A O 1
ATOM 598 N N . PHE A 1 81 ? -9.240 4.279 -6.957 1.00 98.38 81 PHE A N 1
ATOM 599 C CA . PHE A 1 81 ? -8.724 3.409 -5.898 1.00 98.38 81 PHE A CA 1
ATOM 600 C C . PHE A 1 81 ? -7.225 3.120 -6.079 1.00 98.38 81 PHE A C 1
ATOM 602 O O . PHE A 1 81 ? -6.403 3.682 -5.363 1.00 98.38 81 PHE A O 1
ATOM 609 N N . CYS A 1 82 ? -6.870 2.266 -7.042 1.00 98.38 82 CYS A N 1
ATOM 610 C CA . CYS A 1 82 ? -5.495 1.865 -7.327 1.00 98.38 82 CYS A CA 1
ATOM 611 C C . CYS A 1 82 ? -5.414 1.204 -8.709 1.00 98.38 82 CYS A C 1
ATOM 613 O O . CYS A 1 82 ? -6.290 0.419 -9.072 1.00 98.38 82 CYS A O 1
ATOM 615 N N . ALA A 1 83 ? -4.362 1.506 -9.472 1.00 97.88 83 ALA A N 1
ATOM 616 C CA . ALA A 1 83 ? -4.088 0.899 -10.777 1.00 97.88 83 ALA A CA 1
ATOM 617 C C . ALA A 1 83 ? -3.252 -0.399 -10.710 1.00 97.88 83 ALA A C 1
ATOM 619 O O . ALA A 1 83 ? -2.892 -0.943 -11.752 1.00 97.88 83 ALA A O 1
ATOM 620 N N . GLY A 1 84 ? -2.945 -0.898 -9.507 1.00 96.12 84 GLY A N 1
ATOM 621 C CA . GLY A 1 84 ? -2.076 -2.054 -9.266 1.00 96.12 84 GLY A CA 1
ATOM 622 C C . GLY A 1 84 ? -0.639 -1.653 -8.916 1.00 96.12 84 GLY A C 1
ATOM 623 O O . GLY A 1 84 ? -0.390 -0.540 -8.451 1.00 96.12 84 GLY A O 1
ATOM 624 N N . SER A 1 85 ? 0.316 -2.561 -9.120 1.00 94.56 85 SER A N 1
ATOM 625 C CA . SER A 1 85 ? 1.741 -2.289 -8.888 1.00 94.56 85 SER A CA 1
ATOM 626 C C . SER A 1 85 ? 2.298 -1.293 -9.908 1.00 94.56 85 SER A C 1
ATOM 628 O O . SER A 1 85 ? 2.017 -1.392 -11.104 1.00 94.56 85 SER A O 1
ATOM 630 N N . ASP A 1 86 ? 3.137 -0.357 -9.460 1.00 95.81 86 ASP A N 1
ATOM 631 C CA . ASP A 1 86 ? 3.882 0.523 -10.363 1.00 95.81 86 ASP A CA 1
ATOM 632 C C . ASP A 1 86 ? 4.788 -0.314 -11.282 1.00 95.81 86 ASP A C 1
ATOM 634 O O . ASP A 1 86 ? 5.477 -1.239 -10.845 1.00 95.81 86 ASP A O 1
ATOM 638 N N . LEU A 1 87 ? 4.808 0.013 -12.576 1.00 94.31 87 LEU A N 1
ATOM 639 C CA . LEU A 1 87 ? 5.547 -0.771 -13.567 1.00 94.31 87 LEU A CA 1
ATOM 640 C C . LEU A 1 87 ? 7.065 -0.770 -13.336 1.00 94.31 87 LEU A C 1
ATOM 642 O O . LEU A 1 87 ? 7.735 -1.699 -13.780 1.00 94.31 87 LEU A O 1
ATOM 646 N N . ASN A 1 88 ? 7.627 0.225 -12.643 1.00 92.94 88 ASN A N 1
ATOM 647 C CA . ASN A 1 88 ? 9.039 0.199 -12.257 1.00 92.94 88 ASN A CA 1
ATOM 648 C C . ASN A 1 88 ? 9.298 -0.862 -11.183 1.00 92.94 88 ASN A C 1
ATOM 650 O O . ASN A 1 88 ? 10.313 -1.552 -11.254 1.00 92.94 88 ASN A O 1
ATOM 654 N N . ALA A 1 89 ? 8.360 -1.052 -10.248 1.00 88.69 89 ALA A N 1
ATOM 655 C CA . ALA A 1 89 ? 8.423 -2.146 -9.284 1.00 88.69 89 ALA A CA 1
ATOM 656 C C . ALA A 1 89 ? 8.287 -3.500 -9.988 1.00 88.69 89 ALA A C 1
ATOM 658 O O . ALA A 1 89 ? 9.126 -4.376 -9.798 1.00 88.69 89 ALA A O 1
ATOM 659 N N . VAL A 1 90 ? 7.313 -3.639 -10.894 1.00 89.62 90 VAL A N 1
ATOM 660 C CA . VAL A 1 90 ? 7.134 -4.869 -11.687 1.00 89.62 90 VAL A CA 1
ATOM 661 C C . VAL A 1 90 ? 8.398 -5.219 -12.479 1.00 89.62 90 VAL A C 1
ATOM 663 O O . VAL A 1 90 ? 8.790 -6.378 -12.526 1.00 89.62 90 VAL A O 1
ATOM 666 N N . ARG A 1 91 ? 9.082 -4.230 -13.070 1.00 91.56 91 ARG A N 1
ATOM 667 C CA . ARG A 1 91 ? 10.340 -4.457 -13.803 1.00 91.56 91 ARG A CA 1
ATOM 668 C C . ARG A 1 91 ? 11.487 -4.927 -12.907 1.00 91.56 91 ARG A C 1
ATOM 670 O O . ARG A 1 91 ? 12.323 -5.689 -13.381 1.00 91.56 91 ARG A O 1
ATOM 677 N N . LYS A 1 92 ? 11.549 -4.477 -11.648 1.00 89.94 92 LYS A N 1
ATOM 678 C CA . LYS A 1 92 ? 12.581 -4.897 -10.684 1.00 89.94 92 LYS A CA 1
ATOM 679 C C . LYS A 1 92 ? 12.342 -6.311 -10.143 1.00 89.94 92 LYS A C 1
ATOM 681 O O . LYS A 1 92 ? 13.316 -7.002 -9.873 1.00 89.94 92 LYS A O 1
ATOM 686 N N . PHE A 1 93 ? 11.084 -6.746 -10.051 1.00 86.94 93 PHE A N 1
ATOM 687 C CA . PHE A 1 93 ? 10.682 -8.079 -9.571 1.00 86.94 93 PHE A CA 1
ATOM 688 C C . PHE A 1 93 ? 10.077 -8.943 -10.690 1.00 86.94 93 PHE A C 1
ATOM 690 O O . PHE A 1 93 ? 9.095 -9.652 -10.488 1.00 86.94 93 PHE A O 1
ATOM 697 N N . GLY A 1 94 ? 10.619 -8.824 -11.904 1.00 80.75 94 GLY A N 1
ATOM 698 C CA . GLY A 1 94 ? 10.007 -9.381 -13.113 1.00 80.75 94 GLY A CA 1
ATOM 699 C C . GLY A 1 94 ? 10.094 -10.902 -13.256 1.00 80.75 94 GLY A C 1
ATOM 700 O O . GLY A 1 94 ? 9.433 -11.448 -14.140 1.00 80.75 94 GLY A O 1
ATOM 701 N N . ASP A 1 95 ? 10.888 -11.591 -12.430 1.00 88.31 95 ASP A N 1
ATOM 702 C CA . ASP A 1 95 ? 10.914 -13.052 -12.402 1.00 88.31 95 ASP A CA 1
ATOM 703 C C . ASP A 1 95 ? 10.008 -13.631 -11.293 1.00 88.31 95 ASP A C 1
ATOM 705 O O . ASP A 1 95 ? 9.794 -12.994 -10.258 1.00 88.31 95 ASP A O 1
ATOM 709 N N . PRO A 1 96 ? 9.467 -14.852 -11.477 1.00 87.31 96 PRO A N 1
ATOM 710 C CA . PRO A 1 96 ? 8.540 -15.445 -10.516 1.00 87.31 96 PRO A CA 1
A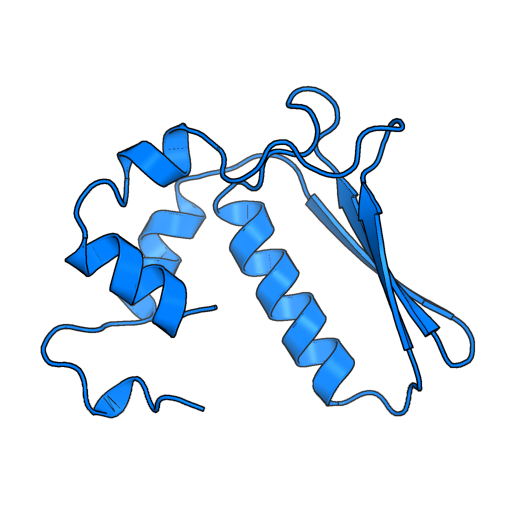TOM 711 C C . PRO A 1 96 ? 9.099 -15.653 -9.101 1.00 87.31 96 PRO A C 1
ATOM 713 O O . PRO A 1 96 ? 8.320 -15.640 -8.149 1.00 87.31 96 PRO A O 1
ATOM 716 N N . GLN A 1 97 ? 10.411 -15.870 -8.942 1.00 85.44 97 GLN A N 1
ATOM 717 C CA . GLN A 1 97 ? 11.016 -16.082 -7.621 1.00 85.44 97 GLN A CA 1
ATOM 718 C C . GLN A 1 97 ? 11.112 -14.762 -6.859 1.00 85.44 97 GLN A C 1
ATOM 720 O O . GLN A 1 97 ? 10.754 -14.700 -5.688 1.00 85.44 97 GLN A O 1
ATOM 725 N N . GLU A 1 98 ? 11.501 -13.681 -7.530 1.00 85.56 98 GLU A N 1
ATOM 726 C CA . GLU A 1 98 ? 11.506 -12.348 -6.928 1.00 85.56 98 GLU A CA 1
ATOM 727 C C . GLU A 1 98 ? 10.089 -11.853 -6.625 1.00 85.56 98 GLU A C 1
ATOM 729 O O . GLU A 1 98 ? 9.854 -11.281 -5.561 1.00 85.56 98 GLU A O 1
ATOM 734 N N . GLY A 1 99 ? 9.114 -12.151 -7.490 1.00 87.00 99 GLY A N 1
ATOM 735 C CA . GLY A 1 99 ? 7.701 -11.921 -7.185 1.00 87.00 99 GLY A CA 1
ATOM 736 C C . GLY A 1 99 ? 7.252 -12.652 -5.913 1.00 87.00 99 GLY A C 1
ATOM 737 O O . GLY A 1 99 ? 6.588 -12.063 -5.059 1.00 87.00 99 GLY A O 1
ATOM 738 N N . LEU A 1 100 ? 7.674 -13.909 -5.736 1.00 88.62 100 LEU A N 1
ATOM 739 C CA . LEU A 1 100 ? 7.402 -14.682 -4.524 1.00 88.62 100 LEU A CA 1
ATOM 740 C C . LEU A 1 100 ? 8.085 -14.082 -3.287 1.00 88.62 100 LEU A C 1
ATOM 742 O O . LEU A 1 100 ? 7.467 -14.025 -2.225 1.00 88.62 100 LEU A O 1
ATOM 746 N N . HIS A 1 101 ? 9.319 -13.590 -3.414 1.00 89.06 101 HIS A N 1
ATOM 747 C CA . HIS A 1 101 ? 10.006 -12.901 -2.321 1.00 89.06 101 HIS A CA 1
ATOM 748 C C . HIS A 1 101 ? 9.246 -11.646 -1.875 1.00 89.06 101 HIS A C 1
ATOM 750 O O . HIS A 1 101 ? 9.085 -11.427 -0.677 1.00 89.06 101 HIS A O 1
ATOM 756 N N . VAL A 1 102 ? 8.711 -10.852 -2.808 1.00 90.00 102 VAL A N 1
ATOM 757 C CA . VAL A 1 102 ? 7.867 -9.696 -2.457 1.00 90.00 102 VAL A CA 1
ATOM 758 C C . VAL A 1 102 ? 6.593 -10.144 -1.735 1.00 90.00 102 VAL A C 1
ATOM 760 O O . VAL A 1 102 ? 6.235 -9.551 -0.720 1.00 90.00 102 VAL A O 1
ATOM 763 N N . CYS A 1 103 ? 5.943 -11.221 -2.189 1.00 89.81 103 CYS A N 1
ATOM 764 C CA . CYS A 1 103 ? 4.770 -11.785 -1.508 1.00 89.81 103 CYS A CA 1
ATOM 765 C C . CYS A 1 103 ? 5.064 -12.303 -0.093 1.00 89.81 103 CYS A C 1
ATOM 767 O O . CYS A 1 103 ? 4.164 -12.313 0.735 1.00 89.81 103 CYS A O 1
ATOM 769 N N . MET A 1 104 ? 6.282 -12.772 0.180 1.00 89.38 104 MET A N 1
ATOM 770 C CA . MET A 1 104 ? 6.692 -13.214 1.521 1.00 89.38 104 MET A CA 1
ATOM 771 C C . MET A 1 104 ? 7.074 -12.056 2.440 1.00 89.38 104 MET A C 1
ATOM 773 O O . MET A 1 104 ? 7.028 -12.195 3.660 1.00 89.38 104 MET A O 1
ATOM 777 N N . TYR A 1 105 ? 7.512 -10.944 1.854 1.00 90.25 105 TYR A N 1
ATOM 778 C CA . TYR A 1 105 ? 7.917 -9.753 2.585 1.00 90.25 105 TYR A CA 1
ATOM 779 C C . TYR A 1 105 ? 6.720 -8.949 3.121 1.00 90.25 105 TYR A C 1
ATOM 781 O O . TYR A 1 105 ? 6.775 -8.435 4.247 1.00 90.25 105 TYR A O 1
ATOM 789 N N . MET A 1 106 ? 5.676 -8.826 2.295 1.00 89.00 106 MET A N 1
ATOM 790 C CA . MET A 1 106 ? 4.442 -8.076 2.565 1.00 89.00 106 MET A CA 1
ATOM 791 C C . MET A 1 106 ? 3.474 -8.853 3.454 1.00 89.00 106 MET A C 1
ATOM 793 O O . MET A 1 106 ? 2.933 -8.217 4.385 1.00 89.00 106 MET A O 1
#

Radius of gyration: 14.57 Å; chains: 1; bounding box: 30×34×33 Å